Protein AF-A0A1C0U5S5-F1 (afdb_monomer)

Secondary structure (DSSP, 8-state):
--HHHHHHHHHHHHHHHHHHHHHHHHHHHHHHHHHHHHHHHHHHHHHHHHHHHHHHHTT--HHHHHHHH---HHHHHTT--

Solvent-accessible surface area (backbone atoms only — not comparable to full-atom values): 4565 Å² total; per-residue (Å²): 135,53,72,67,58,53,50,53,54,48,53,52,52,51,52,52,50,50,53,50,51,52,53,50,52,51,50,49,55,53,49,50,55,53,48,51,56,52,48,51,56,51,48,52,54,51,48,31,51,53,52,40,50,56,40,48,75,75,67,48,54,68,71,59,42,28,73,73,47,72,49,50,71,69,60,55,55,71,69,74,118

Foldseek 3Di:
DDPVVVVVVVVVVVVVVVVVVVVVVVVVVVVVVVVVVVVVVVVLVVVLVVQLVVCVVVPHDPVVSCVVSVDDPVRVVVVVD

Structure (mmCIF, N/CA/C/O backbone):
data_AF-A0A1C0U5S5-F1
#
_entry.id   AF-A0A1C0U5S5-F1
#
loop_
_atom_site.group_PDB
_atom_site.id
_atom_site.type_symbol
_atom_site.label_atom_id
_atom_site.label_alt_id
_atom_site.label_comp_id
_atom_site.label_asym_id
_atom_site.label_entity_id
_atom_site.label_seq_id
_atom_site.pdbx_PDB_ins_code
_atom_site.Cartn_x
_atom_site.Cartn_y
_atom_site.Cartn_z
_atom_site.occupancy
_atom_site.B_iso_or_equiv
_atom_site.auth_seq_id
_atom_site.auth_comp_id
_atom_site.auth_asym_id
_atom_site.auth_atom_id
_atom_site.pdbx_PDB_model_num
ATOM 1 N N . MET A 1 1 ? 27.957 4.454 -46.173 1.00 71.00 1 MET A N 1
ATOM 2 C CA . MET A 1 1 ? 28.090 3.789 -44.858 1.00 71.00 1 MET A CA 1
ATOM 3 C C . MET A 1 1 ? 28.952 2.554 -45.017 1.00 71.00 1 MET A C 1
ATOM 5 O O . MET A 1 1 ? 28.778 1.845 -46.003 1.00 71.00 1 MET A O 1
ATOM 9 N N . THR A 1 2 ? 29.864 2.307 -44.080 1.00 93.94 2 THR A N 1
ATOM 10 C CA . THR A 1 2 ? 30.647 1.063 -44.033 1.00 93.94 2 THR A CA 1
ATOM 11 C C . THR A 1 2 ? 29.850 -0.051 -43.346 1.00 93.94 2 THR A C 1
ATOM 13 O O . THR A 1 2 ? 28.884 0.209 -42.627 1.00 93.94 2 THR A O 1
ATOM 16 N N . ILE A 1 3 ? 30.257 -1.306 -43.550 1.00 92.94 3 ILE A N 1
ATOM 17 C CA . ILE A 1 3 ? 29.656 -2.465 -42.869 1.00 92.94 3 ILE A CA 1
ATOM 18 C C . ILE A 1 3 ? 29.753 -2.303 -41.342 1.00 92.94 3 ILE A C 1
ATOM 20 O O . ILE A 1 3 ? 28.783 -2.578 -40.641 1.00 92.94 3 ILE A O 1
ATOM 24 N N . ALA A 1 4 ? 30.871 -1.769 -40.840 1.00 93.12 4 ALA A N 1
ATOM 25 C CA . ALA A 1 4 ? 31.073 -1.512 -39.415 1.00 93.12 4 ALA A CA 1
ATOM 26 C C . ALA A 1 4 ? 30.051 -0.508 -38.851 1.00 93.12 4 ALA A C 1
ATOM 28 O O . ALA A 1 4 ? 29.409 -0.792 -37.846 1.00 93.12 4 ALA A O 1
ATOM 29 N N . GLN A 1 5 ? 29.813 0.608 -39.551 1.00 93.75 5 GLN A N 1
ATOM 30 C CA . GLN A 1 5 ? 28.807 1.605 -39.152 1.00 93.75 5 GLN A CA 1
ATOM 31 C C . GLN A 1 5 ? 27.388 1.020 -39.124 1.00 93.75 5 GLN A C 1
ATOM 33 O O . GLN A 1 5 ? 26.584 1.363 -38.260 1.00 93.75 5 GLN A O 1
ATOM 38 N N . LYS A 1 6 ? 27.070 0.119 -40.063 1.00 93.19 6 LYS A N 1
ATOM 39 C CA . LYS A 1 6 ? 25.760 -0.541 -40.114 1.00 93.19 6 LYS A CA 1
ATOM 40 C C . LYS A 1 6 ? 25.560 -1.504 -38.940 1.00 93.19 6 LYS A C 1
ATOM 42 O O . LYS A 1 6 ? 24.460 -1.561 -38.396 1.00 93.19 6 LYS A O 1
ATOM 47 N N . LEU A 1 7 ? 26.605 -2.241 -38.559 1.00 95.31 7 LEU A N 1
ATOM 48 C CA . LEU A 1 7 ? 26.575 -3.142 -37.405 1.00 95.31 7 LEU A CA 1
ATOM 49 C C . LEU A 1 7 ? 26.448 -2.368 -36.089 1.00 95.31 7 LEU A C 1
ATOM 51 O O . LEU A 1 7 ? 25.598 -2.712 -35.278 1.00 95.31 7 LEU A O 1
ATOM 55 N N . GLU A 1 8 ? 27.219 -1.294 -35.910 1.00 94.94 8 GLU A N 1
ATOM 56 C CA . GLU A 1 8 ? 27.153 -0.445 -34.713 1.00 94.94 8 GLU A CA 1
ATOM 57 C C . GLU A 1 8 ? 25.767 0.192 -34.541 1.00 94.94 8 GLU A C 1
ATOM 59 O O . GLU A 1 8 ? 25.179 0.149 -33.461 1.00 94.94 8 GLU A O 1
ATOM 64 N N . HIS A 1 9 ? 25.205 0.733 -35.624 1.00 94.88 9 HIS A N 1
ATOM 65 C CA . HIS A 1 9 ? 23.868 1.315 -35.598 1.00 94.88 9 HIS A CA 1
ATOM 66 C C . HIS A 1 9 ? 22.797 0.278 -35.244 1.00 94.88 9 HIS A C 1
ATOM 68 O O . HIS A 1 9 ? 21.901 0.569 -34.454 1.00 94.88 9 HIS A O 1
ATOM 74 N N . LYS A 1 10 ? 22.900 -0.938 -35.799 1.00 95.38 10 LYS A N 1
ATOM 75 C CA . LYS A 1 10 ? 21.975 -2.031 -35.491 1.00 95.38 10 LYS A CA 1
ATOM 76 C C . LYS A 1 10 ? 22.087 -2.465 -34.027 1.00 95.38 10 LYS A C 1
ATOM 78 O O . LYS A 1 10 ? 21.070 -2.496 -33.348 1.00 95.38 10 LYS A O 1
ATOM 83 N N . ALA A 1 11 ? 23.30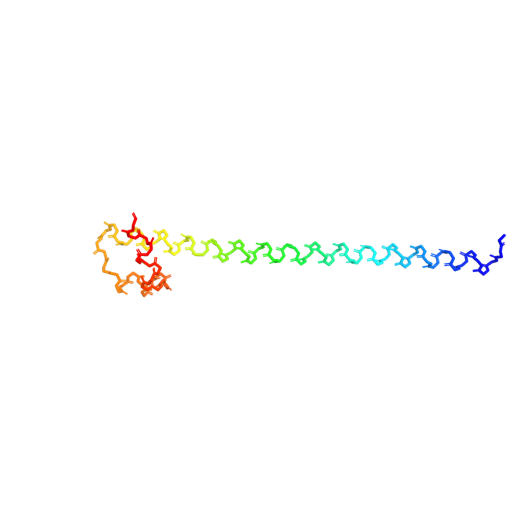2 -2.679 -33.525 1.00 96.44 11 ALA A N 1
ATOM 84 C CA . ALA A 1 11 ? 23.534 -3.048 -32.129 1.00 96.44 11 ALA A CA 1
ATOM 85 C C . ALA A 1 11 ? 23.017 -1.978 -31.153 1.00 96.44 11 ALA A C 1
ATOM 87 O O . ALA A 1 11 ? 22.409 -2.301 -30.137 1.00 96.44 11 ALA A O 1
ATOM 88 N N . ARG A 1 12 ? 23.195 -0.688 -31.475 1.00 96.75 12 ARG A N 1
ATOM 89 C CA . ARG A 1 12 ? 22.634 0.408 -30.672 1.00 96.75 12 ARG A CA 1
ATOM 90 C C . ARG A 1 12 ? 21.105 0.389 -30.673 1.00 96.75 12 ARG A C 1
ATOM 92 O O . ARG A 1 12 ? 20.508 0.635 -29.631 1.00 96.75 12 ARG A O 1
ATOM 99 N N . GLN A 1 13 ? 20.474 0.150 -31.822 1.00 96.56 13 GLN A N 1
ATOM 100 C CA . GLN A 1 13 ? 19.014 0.068 -31.898 1.00 96.56 13 GLN A CA 1
ATOM 101 C C . GLN A 1 13 ? 18.471 -1.122 -31.106 1.00 96.56 13 GLN A C 1
ATOM 103 O O . GLN A 1 13 ? 17.525 -0.942 -30.345 1.00 96.56 13 GLN A O 1
ATOM 108 N N . GLU A 1 14 ? 19.096 -2.291 -31.242 1.00 96.69 14 GLU A N 1
ATOM 109 C CA . GLU A 1 14 ? 18.728 -3.502 -30.502 1.00 96.69 14 GLU A CA 1
ATOM 110 C C . GLU A 1 14 ? 18.886 -3.283 -28.994 1.00 96.69 14 GLU A C 1
ATOM 112 O O . GLU A 1 14 ? 17.921 -3.453 -28.259 1.00 96.69 14 GLU A O 1
ATOM 117 N N . GLY A 1 15 ? 20.027 -2.756 -28.536 1.00 97.94 15 GLY A N 1
ATOM 118 C CA . GLY A 1 15 ? 20.238 -2.481 -27.111 1.00 97.94 15 GLY A CA 1
ATOM 119 C C . GL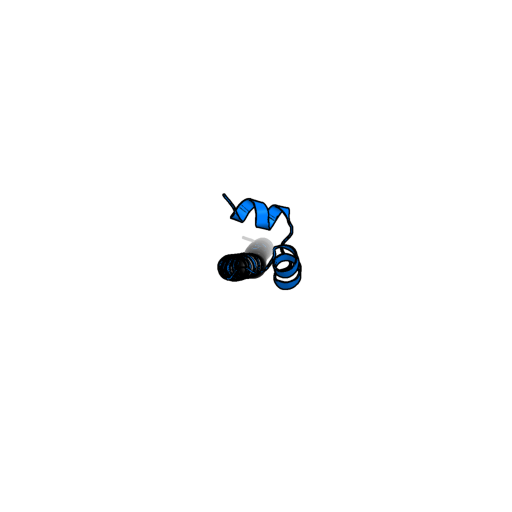Y A 1 15 ? 19.277 -1.436 -26.527 1.00 97.94 15 GLY A C 1
ATOM 120 O O . GLY A 1 15 ? 18.852 -1.560 -25.381 1.00 97.94 15 GLY A O 1
ATOM 121 N N . LEU A 1 16 ? 18.888 -0.414 -27.300 1.00 97.75 16 LEU A N 1
ATOM 122 C CA . LEU A 1 16 ? 17.865 0.548 -26.866 1.00 97.75 16 LEU A CA 1
ATOM 123 C C . LEU A 1 16 ? 16.478 -0.095 -26.779 1.00 97.75 16 LEU A C 1
ATOM 125 O O . LEU A 1 16 ? 15.718 0.217 -25.862 1.00 97.75 16 LEU A O 1
ATOM 129 N N . GLN A 1 17 ? 16.143 -0.965 -27.731 1.00 97.19 17 GLN A N 1
ATOM 130 C CA . GLN A 1 17 ? 14.868 -1.669 -27.750 1.00 97.19 17 GLN A CA 1
ATOM 131 C C . GLN A 1 17 ? 14.765 -2.663 -26.588 1.00 97.19 17 GLN A C 1
ATOM 133 O O . GLN A 1 17 ? 13.758 -2.653 -25.882 1.00 97.19 17 GLN A O 1
ATOM 138 N N . GLU A 1 18 ? 15.806 -3.463 -26.366 1.00 96.94 18 GLU A N 1
ATOM 139 C CA . GLU A 1 18 ? 15.899 -4.412 -25.253 1.00 96.94 18 GLU A CA 1
ATOM 140 C C . GLU A 1 18 ? 15.830 -3.680 -23.913 1.00 96.94 18 GLU A C 1
ATOM 142 O O . GLU A 1 18 ? 14.951 -3.971 -23.106 1.00 96.94 18 GLU A O 1
ATOM 147 N N . GLY A 1 19 ? 16.650 -2.641 -23.716 1.00 98.12 19 GLY A N 1
ATOM 148 C CA . GLY A 1 19 ? 16.641 -1.866 -22.475 1.00 98.12 19 GLY A CA 1
ATOM 149 C C . GLY A 1 19 ? 15.295 -1.187 -22.192 1.00 98.12 19 GLY A C 1
ATOM 150 O O . GLY A 1 19 ? 14.856 -1.131 -21.043 1.00 98.12 19 GLY A O 1
ATOM 151 N N . PHE A 1 20 ? 14.598 -0.699 -23.225 1.00 98.06 20 PHE A N 1
ATOM 152 C CA . PHE A 1 20 ? 13.246 -0.159 -23.059 1.00 98.06 20 PHE A CA 1
ATOM 153 C C . PHE A 1 20 ? 12.241 -1.251 -22.680 1.00 98.06 20 PHE A C 1
ATOM 155 O O . PHE A 1 20 ? 11.403 -1.036 -21.805 1.00 98.06 20 PHE A O 1
ATOM 162 N N . GLN A 1 21 ? 12.314 -2.412 -23.330 1.00 97.62 21 GLN A N 1
ATOM 163 C CA . GLN A 1 21 ? 11.406 -3.524 -23.076 1.00 97.62 21 GLN A CA 1
ATOM 164 C C . GLN A 1 21 ? 11.586 -4.090 -21.663 1.00 97.62 21 GLN A C 1
ATOM 166 O O . GLN A 1 21 ? 10.592 -4.268 -20.956 1.00 97.62 21 GLN A O 1
ATOM 171 N N . GLU A 1 22 ? 12.830 -4.308 -21.236 1.00 97.38 22 GLU A N 1
ATOM 172 C CA . GLU A 1 22 ? 13.165 -4.755 -19.882 1.00 97.38 22 GLU A CA 1
ATOM 173 C C . GLU A 1 22 ? 12.702 -3.734 -18.842 1.00 97.38 22 GLU A C 1
ATOM 175 O O . GLU A 1 22 ? 11.923 -4.072 -17.951 1.00 97.38 22 GLU A O 1
ATOM 180 N N . GLY A 1 23 ? 13.072 -2.459 -19.007 1.00 98.38 23 GLY A N 1
ATOM 181 C CA . GLY A 1 23 ? 12.681 -1.405 -18.070 1.00 98.38 23 GLY A CA 1
ATOM 182 C C . GLY A 1 23 ? 11.163 -1.221 -17.967 1.00 98.38 23 GLY A C 1
ATOM 183 O O . GLY A 1 23 ? 10.629 -1.012 -16.876 1.00 98.38 23 GLY A O 1
ATOM 184 N N . PHE A 1 24 ? 10.440 -1.340 -19.084 1.00 98.25 24 PHE A N 1
ATOM 185 C CA . PHE A 1 24 ? 8.978 -1.288 -19.083 1.00 98.25 24 PHE A CA 1
ATOM 186 C C . PHE A 1 24 ? 8.366 -2.486 -18.346 1.00 98.25 24 PHE A C 1
ATOM 188 O O . PHE A 1 24 ? 7.445 -2.313 -17.544 1.00 98.25 24 PHE A O 1
ATOM 195 N N . GLN A 1 25 ? 8.879 -3.693 -18.592 1.00 98.00 25 GLN A N 1
ATOM 196 C CA . GLN A 1 25 ? 8.377 -4.912 -17.963 1.00 98.00 25 GLN A CA 1
ATOM 197 C C . GLN A 1 25 ? 8.642 -4.924 -16.453 1.00 98.00 25 GLN A C 1
ATOM 199 O O . GLN A 1 25 ? 7.733 -5.235 -15.680 1.00 98.00 25 GLN A O 1
ATOM 204 N N . GLU A 1 26 ? 9.844 -4.536 -16.026 1.00 97.75 26 GLU A N 1
ATOM 205 C CA . GLU A 1 26 ? 10.187 -4.393 -14.609 1.00 97.75 26 GLU A CA 1
ATOM 206 C C . GLU A 1 26 ? 9.311 -3.341 -13.926 1.00 97.75 26 GLU A C 1
ATOM 208 O O . GLU A 1 26 ? 8.741 -3.601 -12.863 1.00 97.75 26 GLU A O 1
ATOM 213 N N . GLY A 1 27 ? 9.134 -2.177 -14.559 1.00 98.50 27 GLY A N 1
ATOM 214 C CA . GLY A 1 27 ? 8.292 -1.105 -14.031 1.00 98.50 27 GLY A CA 1
ATOM 215 C C . GLY A 1 27 ? 6.835 -1.533 -13.845 1.00 98.50 27 GLY A C 1
ATOM 216 O O . GLY A 1 27 ? 6.223 -1.217 -12.820 1.00 98.50 27 GLY A O 1
ATOM 217 N N . LEU A 1 28 ? 6.284 -2.294 -14.796 1.00 98.44 28 LEU A N 1
ATOM 218 C CA . LEU A 1 28 ? 4.923 -2.819 -14.705 1.00 98.44 28 LEU A CA 1
ATOM 219 C C . LEU A 1 28 ? 4.781 -3.823 -13.552 1.00 98.44 28 LEU A C 1
ATOM 221 O O . LEU A 1 28 ? 3.881 -3.674 -12.726 1.00 98.44 28 LEU A O 1
ATOM 225 N N . GLN A 1 29 ? 5.697 -4.793 -13.452 1.00 98.00 29 GLN A N 1
ATOM 226 C CA . GLN A 1 29 ? 5.678 -5.803 -12.386 1.00 98.00 29 GLN A CA 1
ATOM 227 C C . GLN A 1 29 ? 5.845 -5.179 -10.999 1.00 98.00 29 GLN A C 1
ATOM 229 O O . GLN A 1 29 ? 5.147 -5.542 -10.047 1.00 98.00 29 GLN A O 1
ATOM 234 N N . GLU A 1 30 ? 6.766 -4.224 -10.857 1.00 98.06 30 GLU A N 1
ATOM 235 C CA . GLU A 1 30 ? 6.985 -3.554 -9.581 1.00 98.06 30 GLU A CA 1
ATOM 236 C C . GLU A 1 30 ? 5.774 -2.692 -9.196 1.00 98.06 30 GLU A C 1
ATOM 238 O O . GLU A 1 30 ? 5.363 -2.679 -8.030 1.00 98.06 30 GLU A O 1
ATOM 243 N N . GLY A 1 31 ? 5.174 -2.010 -10.176 1.00 98.56 31 GLY A N 1
ATOM 244 C CA . GLY A 1 31 ? 3.954 -1.227 -10.008 1.00 98.56 31 GLY A CA 1
ATOM 245 C C . GLY A 1 31 ? 2.776 -2.077 -9.534 1.00 98.56 31 GLY A C 1
ATOM 246 O O . GLY A 1 31 ? 2.133 -1.727 -8.542 1.00 98.56 31 GLY A O 1
ATOM 247 N N . GLU A 1 32 ? 2.539 -3.216 -10.183 1.00 98.50 32 GLU A N 1
ATOM 248 C CA . GLU A 1 32 ? 1.484 -4.167 -9.823 1.00 98.50 32 GLU A CA 1
ATOM 249 C C . GLU A 1 32 ? 1.680 -4.702 -8.400 1.00 98.50 32 GLU A C 1
ATOM 251 O O . GLU A 1 32 ? 0.804 -4.543 -7.547 1.00 98.50 32 GLU A O 1
ATOM 256 N N . LYS A 1 33 ? 2.880 -5.203 -8.084 1.00 98.12 33 LYS A N 1
ATOM 257 C CA . LYS A 1 33 ? 3.217 -5.737 -6.756 1.00 98.12 33 LYS A CA 1
ATOM 258 C C . LYS A 1 33 ? 3.090 -4.692 -5.646 1.00 98.12 33 LYS A C 1
ATOM 260 O O . LYS A 1 33 ? 2.635 -4.995 -4.539 1.00 98.12 33 LYS A O 1
ATOM 265 N N . LYS A 1 34 ? 3.513 -3.447 -5.899 1.00 98.06 34 LYS A N 1
ATOM 266 C CA . LYS A 1 34 ? 3.336 -2.331 -4.953 1.00 98.06 34 LYS A CA 1
ATOM 267 C C . LYS A 1 34 ? 1.855 -1.990 -4.782 1.00 98.06 34 LYS A C 1
ATOM 269 O O . LYS A 1 34 ? 1.424 -1.724 -3.657 1.00 98.06 34 LYS A O 1
ATOM 274 N N . GLY A 1 35 ? 1.095 -1.992 -5.876 1.00 98.50 35 GLY A N 1
ATOM 275 C CA . GLY A 1 35 ? -0.342 -1.741 -5.896 1.00 98.50 35 GLY A CA 1
ATOM 276 C C . GLY A 1 35 ? -1.113 -2.758 -5.062 1.00 98.50 35 GLY A C 1
ATOM 277 O O . GLY A 1 35 ? -1.842 -2.362 -4.152 1.00 98.50 35 GLY A O 1
ATOM 278 N N . GLU A 1 36 ? -0.880 -4.045 -5.308 1.00 98.44 36 GLU A N 1
ATOM 279 C CA . GLU A 1 36 ? -1.505 -5.161 -4.597 1.00 98.44 36 GLU A CA 1
ATOM 280 C C . GLU A 1 36 ? -1.225 -5.091 -3.092 1.00 98.44 36 GLU A C 1
ATOM 282 O O . GLU A 1 36 ? -2.158 -4.976 -2.298 1.00 98.44 36 GLU A O 1
ATOM 287 N N . ARG A 1 37 ? 0.051 -4.994 -2.686 1.00 98.00 37 ARG A N 1
ATOM 288 C CA . ARG A 1 37 ? 0.435 -4.877 -1.264 1.00 98.00 37 ARG A CA 1
ATOM 289 C C . ARG A 1 37 ? -0.193 -3.670 -0.574 1.00 98.00 37 ARG A C 1
ATOM 291 O O . ARG A 1 37 ? -0.558 -3.727 0.600 1.00 98.00 37 ARG A O 1
ATOM 298 N N . LYS A 1 38 ? -0.280 -2.531 -1.269 1.00 97.75 38 LYS A N 1
ATOM 299 C CA . LYS A 1 38 ? -0.914 -1.321 -0.726 1.00 97.75 38 LYS A CA 1
ATOM 300 C C . LYS A 1 38 ? -2.428 -1.498 -0.620 1.00 97.75 38 LYS A C 1
ATOM 302 O O . LYS A 1 38 ? -3.019 -0.987 0.331 1.00 97.75 38 LYS A O 1
ATOM 307 N N . GLY A 1 39 ? -3.040 -2.180 -1.585 1.00 98.31 39 GLY A N 1
ATOM 308 C CA . GLY A 1 39 ? -4.457 -2.529 -1.594 1.00 98.31 39 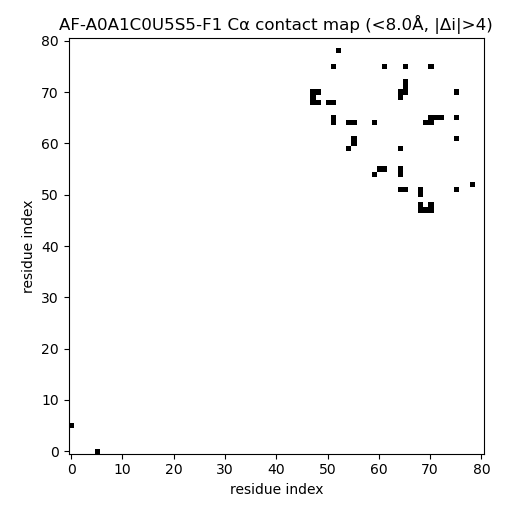GLY A CA 1
ATOM 309 C C . GLY A 1 39 ? -4.817 -3.442 -0.430 1.00 98.31 39 GLY A C 1
ATOM 310 O O . GLY A 1 39 ? -5.687 -3.084 0.360 1.00 98.31 39 GLY A O 1
ATOM 311 N N . GLU A 1 40 ? -4.086 -4.542 -0.271 1.00 98.12 40 GLU A N 1
ATOM 312 C CA . GLU A 1 40 ? -4.251 -5.526 0.801 1.00 98.12 40 GLU A CA 1
ATOM 313 C C . GLU A 1 40 ? -4.147 -4.869 2.182 1.00 98.12 40 GLU A C 1
ATOM 315 O O . GLU A 1 40 ? -5.123 -4.861 2.926 1.00 98.12 40 GLU A O 1
ATOM 320 N N . ARG A 1 41 ? -3.045 -4.162 2.475 1.00 96.25 41 ARG A N 1
ATOM 321 C CA . ARG A 1 41 ? -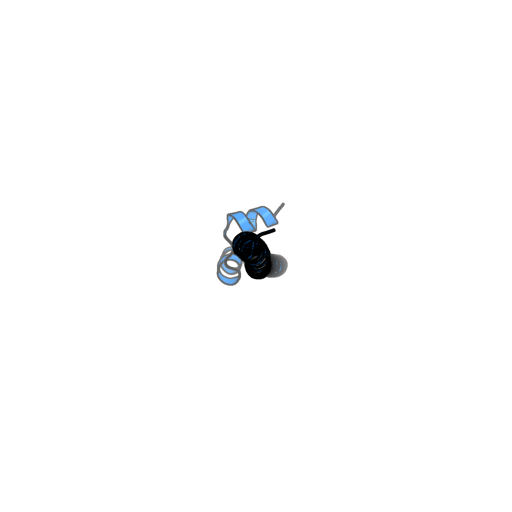2.863 -3.458 3.762 1.00 96.25 41 ARG A CA 1
ATOM 322 C C . ARG A 1 41 ? -3.977 -2.457 4.064 1.00 96.25 41 ARG A C 1
ATOM 324 O O . ARG A 1 41 ? -4.416 -2.320 5.205 1.00 96.25 41 ARG A O 1
ATOM 331 N N . LYS A 1 42 ? -4.430 -1.707 3.052 1.00 96.31 42 LYS A N 1
ATOM 332 C CA . LYS A 1 42 ? -5.555 -0.772 3.214 1.00 96.31 42 LYS A CA 1
ATOM 333 C C . LYS A 1 42 ? -6.867 -1.516 3.452 1.00 96.31 42 LYS A C 1
ATOM 335 O O . LYS A 1 42 ? -7.688 -1.033 4.228 1.00 96.31 42 LYS A O 1
ATOM 340 N N . GLY A 1 43 ? -7.075 -2.638 2.771 1.00 97.00 43 GLY A N 1
ATOM 341 C CA . GLY A 1 43 ? -8.242 -3.501 2.917 1.00 97.00 43 GLY A CA 1
ATOM 342 C C . GLY A 1 43 ? -8.323 -4.105 4.313 1.00 97.00 43 GLY A C 1
ATOM 343 O O . GLY A 1 43 ? -9.340 -3.930 4.980 1.00 97.00 43 GLY A O 1
ATOM 344 N N . GLU A 1 44 ? -7.233 -4.712 4.781 1.00 95.81 44 GLU A N 1
ATOM 345 C CA . GLU A 1 44 ? -7.096 -5.260 6.132 1.00 95.81 44 GLU A CA 1
ATOM 346 C C . GLU A 1 44 ? -7.365 -4.193 7.189 1.00 95.81 44 GLU A C 1
ATOM 348 O O . GLU A 1 44 ? -8.250 -4.367 8.023 1.00 95.81 44 GLU A O 1
ATOM 353 N N . LYS A 1 45 ? -6.704 -3.028 7.098 1.00 93.31 45 LYS A N 1
ATOM 354 C CA . LYS A 1 45 ? -6.928 -1.935 8.054 1.00 93.31 45 LYS A CA 1
ATOM 355 C C . LYS A 1 45 ? -8.389 -1.478 8.074 1.00 93.31 45 LYS A C 1
ATOM 357 O O . LYS A 1 45 ? -8.971 -1.315 9.143 1.00 93.31 45 LYS A O 1
ATOM 362 N N . LYS A 1 46 ? -9.014 -1.300 6.904 1.00 94.88 46 LYS A N 1
ATOM 363 C CA . LYS A 1 46 ? -10.444 -0.956 6.812 1.00 94.88 46 LYS A CA 1
ATOM 364 C C . LYS A 1 46 ? -11.338 -2.054 7.386 1.00 94.88 46 LYS A C 1
ATOM 366 O O . LYS A 1 46 ? -12.366 -1.739 7.977 1.00 94.88 46 LYS A O 1
ATOM 371 N N . ALA A 1 4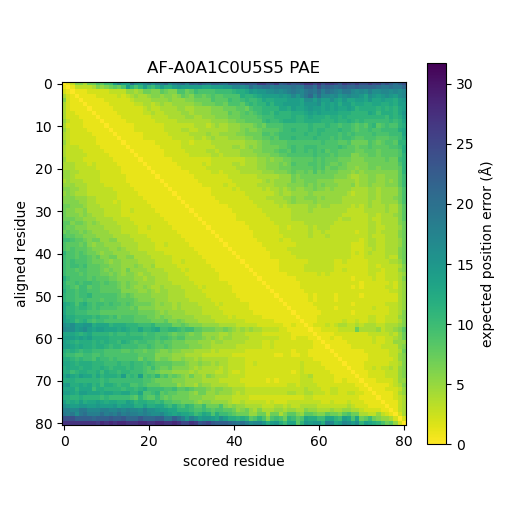7 ? -10.997 -3.325 7.192 1.00 95.69 47 ALA A N 1
ATOM 372 C CA . ALA A 1 47 ? -11.746 -4.441 7.754 1.00 95.69 47 ALA A CA 1
ATOM 373 C C . ALA A 1 47 ? -11.653 -4.458 9.284 1.00 95.69 47 ALA A C 1
ATOM 375 O O . ALA A 1 47 ? -12.699 -4.497 9.929 1.00 95.69 47 ALA A O 1
ATOM 376 N N . SER A 1 48 ? -10.452 -4.320 9.853 1.00 95.19 48 SER A N 1
ATOM 377 C CA . SER A 1 48 ? -10.255 -4.225 11.304 1.00 95.19 48 SER A CA 1
ATOM 378 C C . SER A 1 48 ? -11.043 -3.068 11.915 1.00 95.19 48 SER A C 1
ATOM 380 O O . SER A 1 48 ? -11.720 -3.270 12.918 1.00 95.19 48 SER A O 1
ATOM 382 N N . LEU A 1 49 ? -11.036 -1.887 11.283 1.00 94.19 49 LEU A N 1
ATOM 383 C CA . LEU A 1 49 ? -11.814 -0.728 11.743 1.00 94.19 49 LEU A CA 1
ATOM 384 C C . LEU A 1 49 ? -13.329 -0.982 11.698 1.00 94.19 49 LEU A C 1
ATOM 386 O O . LEU A 1 49 ? -14.031 -0.675 12.657 1.00 94.19 49 LEU A O 1
ATOM 390 N N . ARG A 1 50 ? -13.846 -1.586 10.617 1.00 94.81 50 ARG A N 1
ATOM 391 C CA . ARG A 1 50 ? -15.276 -1.939 10.522 1.00 94.81 50 ARG A CA 1
ATOM 392 C C . ARG A 1 50 ? -15.692 -2.939 11.596 1.00 94.81 50 ARG A C 1
ATOM 394 O O . ARG A 1 50 ? -16.751 -2.776 12.192 1.00 94.81 50 ARG A O 1
ATOM 401 N N . ILE A 1 51 ? -14.868 -3.959 11.836 1.00 95.31 51 ILE A N 1
ATOM 402 C CA . ILE A 1 51 ? -15.123 -4.956 12.881 1.00 95.31 51 ILE A CA 1
ATOM 403 C C . ILE A 1 51 ? -15.098 -4.276 14.252 1.00 95.31 51 ILE A C 1
ATOM 405 O O . ILE A 1 51 ? -16.004 -4.491 15.047 1.00 95.31 51 ILE A O 1
ATOM 409 N N . ALA A 1 52 ? -14.109 -3.420 14.514 1.00 95.38 52 ALA A N 1
ATOM 410 C CA . ALA A 1 52 ? -14.015 -2.689 15.771 1.00 95.38 52 ALA A CA 1
ATOM 411 C C . ALA A 1 52 ? -15.240 -1.808 16.033 1.00 95.38 52 ALA A C 1
ATOM 413 O O . ALA A 1 52 ? -15.773 -1.853 17.136 1.00 95.38 52 ALA A O 1
ATOM 414 N N . SER A 1 53 ? -15.718 -1.081 15.017 1.00 93.50 53 SER A N 1
ATOM 415 C CA . SER A 1 53 ? -16.935 -0.267 15.114 1.00 93.50 53 SER A CA 1
ATOM 416 C C . SER A 1 53 ? -18.129 -1.133 15.499 1.00 93.50 53 SER A C 1
ATOM 418 O O . SER A 1 53 ? -18.760 -0.882 16.516 1.00 93.50 53 SER A O 1
ATOM 420 N N . ALA A 1 54 ? -18.362 -2.222 14.760 1.00 94.81 54 ALA A N 1
ATOM 421 C CA 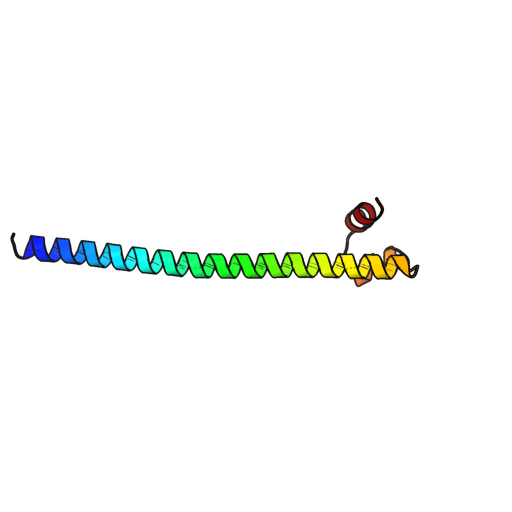. ALA A 1 54 ? -19.484 -3.116 15.024 1.00 94.81 54 ALA A CA 1
ATOM 422 C C . ALA A 1 54 ? -19.431 -3.739 16.430 1.00 94.81 54 ALA A C 1
ATOM 424 O O . ALA A 1 54 ? -20.467 -3.902 17.065 1.00 94.81 54 ALA A O 1
ATOM 425 N N . LEU A 1 55 ? -18.236 -4.081 16.929 1.00 94.81 55 LEU A N 1
ATOM 426 C CA . LEU A 1 55 ? -18.067 -4.618 18.281 1.00 94.81 55 LEU A CA 1
ATOM 427 C C . LEU A 1 55 ? -18.363 -3.565 19.361 1.00 94.81 55 LEU A C 1
ATOM 429 O O . LEU A 1 55 ? -18.991 -3.889 20.367 1.00 94.81 55 LEU A O 1
ATOM 433 N N . ILE A 1 56 ? -17.932 -2.318 19.160 1.00 92.94 56 ILE A N 1
ATOM 434 C CA . ILE A 1 56 ? -18.220 -1.212 20.083 1.00 92.94 56 ILE A CA 1
ATOM 435 C C . ILE A 1 56 ? -19.723 -0.904 20.091 1.00 92.94 56 ILE A C 1
ATOM 437 O O . ILE A 1 56 ? -20.295 -0.742 21.168 1.00 92.94 56 ILE A O 1
ATOM 441 N N . ASP A 1 57 ? -20.370 -0.902 18.922 1.00 93.25 57 ASP A N 1
ATOM 442 C CA . ASP A 1 57 ? -21.803 -0.613 18.773 1.00 93.25 57 ASP A CA 1
ATOM 443 C C . ASP A 1 57 ? -22.686 -1.617 19.530 1.00 93.25 57 ASP A C 1
ATOM 445 O O . ASP A 1 57 ? -23.725 -1.251 20.078 1.00 93.25 57 ASP A O 1
ATOM 449 N N . ILE A 1 58 ? -22.260 -2.883 19.613 1.00 95.44 58 ILE A N 1
ATOM 450 C CA . ILE A 1 58 ? -22.953 -3.923 20.394 1.00 95.44 58 ILE A CA 1
ATOM 451 C C . ILE A 1 58 ? -22.499 -3.984 21.865 1.00 95.44 58 ILE A C 1
ATOM 453 O O . ILE A 1 58 ? -22.896 -4.892 22.595 1.00 95.44 58 ILE A O 1
ATOM 457 N N . GLY A 1 59 ? -21.669 -3.037 22.3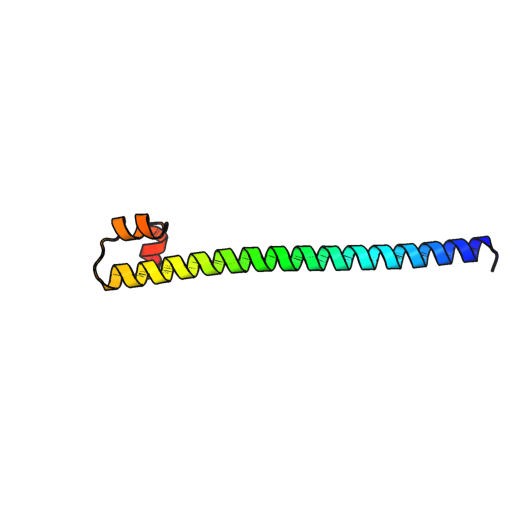13 1.00 93.19 59 GLY A N 1
ATOM 458 C CA . GLY A 1 59 ? -21.262 -2.885 23.711 1.00 93.19 59 GLY A CA 1
ATOM 459 C C . GLY A 1 59 ? -20.090 -3.761 24.164 1.00 93.19 59 GLY A C 1
ATOM 460 O O . GLY A 1 59 ? -19.916 -3.948 25.369 1.00 93.19 59 GLY A O 1
ATOM 461 N N . ILE A 1 60 ? -19.277 -4.303 23.248 1.00 95.62 60 ILE A N 1
ATOM 462 C CA . ILE A 1 60 ? -18.047 -5.023 23.619 1.00 95.62 60 ILE A CA 1
ATOM 463 C C . ILE A 1 60 ? -17.008 -4.034 24.150 1.00 95.62 60 ILE A C 1
ATOM 465 O O . ILE A 1 60 ? -16.789 -2.955 23.597 1.00 95.62 60 ILE A O 1
ATOM 469 N N . ASP A 1 61 ? -16.324 -4.420 25.227 1.00 94.12 61 ASP A N 1
ATOM 470 C CA . ASP A 1 61 ? -15.314 -3.583 25.855 1.00 94.12 61 ASP A CA 1
ATOM 471 C C . ASP A 1 61 ? -14.091 -3.369 24.946 1.00 94.12 61 ASP A C 1
ATOM 473 O O . ASP A 1 61 ? -13.625 -4.267 24.235 1.00 94.12 61 ASP A O 1
ATOM 477 N N . ARG A 1 62 ? -13.508 -2.168 25.019 1.00 91.38 62 ARG A N 1
ATOM 478 C CA . ARG A 1 62 ? -12.375 -1.764 24.171 1.00 91.38 62 ARG A CA 1
ATOM 479 C C . ARG A 1 62 ? -11.178 -2.713 24.266 1.00 91.38 62 ARG A C 1
ATOM 481 O O . ARG A 1 62 ? -10.507 -2.934 23.263 1.00 91.38 62 ARG A O 1
ATOM 488 N N . LYS A 1 63 ? -10.917 -3.323 25.428 1.00 95.00 63 LYS A N 1
ATOM 489 C CA . LYS A 1 63 ? -9.784 -4.245 25.602 1.00 95.00 63 LYS A CA 1
ATOM 490 C C . LYS A 1 63 ? -9.992 -5.533 24.800 1.00 95.00 63 LYS A C 1
ATOM 492 O O . LYS A 1 63 ? -9.039 -6.029 24.197 1.00 95.00 63 LYS A O 1
ATOM 497 N N . THR A 1 64 ? -11.214 -6.055 24.753 1.00 94.94 64 THR A N 1
ATOM 498 C CA . THR A 1 64 ? -11.576 -7.201 23.904 1.00 94.94 64 THR A CA 1
ATOM 499 C C . THR A 1 64 ? -11.554 -6.837 22.419 1.00 94.94 64 THR A C 1
ATOM 501 O O . THR A 1 64 ? -11.024 -7.607 21.611 1.00 94.94 64 THR A O 1
ATOM 504 N N . VAL A 1 65 ? -12.026 -5.642 22.051 1.00 95.06 65 VAL A N 1
ATOM 505 C CA . VAL A 1 65 ? -11.954 -5.141 20.666 1.00 95.06 65 VAL A CA 1
ATOM 506 C C . VAL A 1 65 ? -10.509 -5.060 20.172 1.00 95.06 65 VAL A C 1
ATOM 508 O O . VAL A 1 65 ? -10.210 -5.586 19.099 1.00 95.06 65 VAL A O 1
ATOM 511 N N . MET A 1 66 ? -9.593 -4.493 20.964 1.00 94.94 66 MET A N 1
ATOM 512 C CA . MET A 1 66 ? -8.163 -4.413 20.621 1.00 94.94 66 MET A CA 1
ATOM 513 C C . MET A 1 66 ? -7.556 -5.799 20.383 1.00 94.94 66 MET A C 1
ATOM 515 O O . MET A 1 66 ? -6.884 -6.022 19.379 1.00 94.94 66 MET A O 1
ATOM 519 N N . LYS A 1 67 ? -7.836 -6.762 21.271 1.00 95.12 67 LYS A N 1
ATOM 520 C CA . LYS A 1 67 ? -7.346 -8.144 21.128 1.00 95.12 67 LYS A CA 1
ATOM 521 C C . LYS A 1 67 ? -7.880 -8.846 19.880 1.00 95.12 67 LYS A C 1
ATOM 523 O O . LYS A 1 67 ? -7.168 -9.660 19.306 1.00 95.12 67 LYS A O 1
ATOM 528 N N . THR A 1 68 ? -9.117 -8.553 19.484 1.00 93.00 68 THR A N 1
ATOM 529 C CA . THR A 1 68 ? -9.790 -9.232 18.363 1.00 93.00 68 THR A CA 1
ATOM 530 C C . THR A 1 68 ? -9.401 -8.634 17.013 1.00 93.00 68 THR A C 1
ATOM 532 O O . THR A 1 68 ? -9.261 -9.353 16.031 1.00 93.00 68 THR A O 1
ATOM 535 N N . THR A 1 69 ? -9.224 -7.314 16.955 1.00 93.56 69 THR A N 1
ATOM 536 C CA . THR A 1 69 ? -9.006 -6.569 15.702 1.00 93.56 69 THR A CA 1
ATOM 537 C C . THR A 1 69 ? -7.542 -6.225 15.439 1.00 93.56 69 THR A C 1
ATOM 539 O O . THR A 1 69 ? -7.204 -5.810 14.329 1.00 93.56 69 THR A O 1
ATOM 542 N N . GLY A 1 70 ? -6.681 -6.379 16.451 1.00 94.19 70 GLY A N 1
ATOM 543 C CA . GLY A 1 70 ? -5.271 -5.992 16.404 1.00 94.19 70 GLY A CA 1
ATOM 544 C C . GLY A 1 70 ? -5.037 -4.479 16.445 1.00 94.19 70 GLY A C 1
ATOM 545 O O . GLY A 1 70 ? -3.898 -4.045 16.297 1.00 94.19 70 GLY A O 1
ATOM 546 N N . LEU A 1 71 ? -6.090 -3.677 16.632 1.00 94.44 71 LEU A N 1
ATOM 547 C CA . LEU A 1 71 ? -5.988 -2.223 16.710 1.00 94.44 71 LEU A CA 1
ATOM 548 C C . LEU A 1 71 ? -5.385 -1.779 18.042 1.00 94.44 71 LEU A C 1
ATOM 550 O O . LEU A 1 71 ? -5.651 -2.348 19.106 1.00 94.44 71 LEU A O 1
ATOM 554 N N . SER A 1 72 ? -4.594 -0.715 17.974 1.00 93.69 72 SER A N 1
ATOM 555 C CA . SER A 1 72 ? -4.066 -0.038 19.154 1.00 93.69 72 SER A CA 1
ATOM 556 C C . SER A 1 72 ? -5.130 0.824 19.839 1.00 93.69 72 SER A C 1
ATOM 558 O O . SER A 1 72 ? -6.147 1.190 19.249 1.00 93.69 72 SER A O 1
ATOM 560 N N . GLN A 1 73 ? -4.873 1.199 21.093 1.00 90.88 73 GLN A N 1
ATOM 561 C CA . GLN A 1 73 ? -5.762 2.095 21.832 1.00 90.88 73 GLN A CA 1
ATOM 562 C C . GLN A 1 73 ? -5.927 3.443 21.114 1.00 90.88 73 GLN A C 1
ATOM 564 O O . GLN A 1 73 ? -7.050 3.908 20.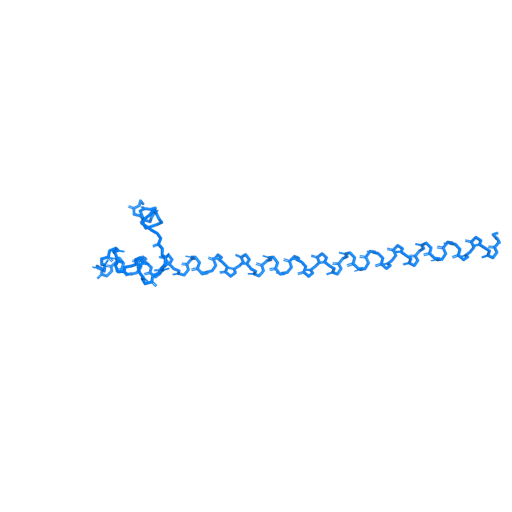959 1.00 90.88 73 GLN A O 1
ATOM 569 N N . SER A 1 74 ? -4.832 4.016 20.602 1.00 91.06 74 SER A N 1
ATOM 570 C CA . SER A 1 74 ? -4.873 5.281 19.857 1.00 91.06 74 SER A CA 1
ATOM 571 C C . SER A 1 74 ? -5.719 5.183 18.583 1.00 91.06 74 SER A C 1
ATOM 573 O O . SER A 1 74 ? -6.433 6.122 18.247 1.00 91.06 74 SER A O 1
ATOM 575 N N . GLU A 1 75 ? -5.690 4.042 17.887 1.00 91.19 75 GLU A N 1
ATOM 576 C CA . GLU A 1 75 ? -6.533 3.831 16.704 1.00 91.19 75 GLU A CA 1
ATOM 577 C C . GLU A 1 75 ? -8.019 3.744 17.053 1.00 91.19 75 GLU A C 1
ATOM 579 O O . GLU A 1 75 ? -8.838 4.237 16.286 1.00 91.19 75 GLU A O 1
ATOM 584 N N . LEU A 1 76 ? -8.372 3.162 18.202 1.00 89.69 76 LEU A N 1
ATOM 585 C CA . LEU A 1 76 ? -9.758 3.144 18.677 1.00 89.69 76 LEU A CA 1
ATOM 586 C C . LEU A 1 76 ? -10.225 4.508 19.200 1.00 89.69 76 LEU A C 1
ATOM 588 O O . LEU A 1 76 ? -11.403 4.829 19.082 1.00 89.69 76 LEU A O 1
ATOM 592 N N . GLU A 1 77 ? -9.331 5.308 19.781 1.00 87.75 77 GLU A N 1
ATOM 593 C CA . GLU A 1 77 ? -9.640 6.672 20.230 1.00 87.75 77 GLU A CA 1
ATOM 594 C C . GLU A 1 77 ? -9.944 7.590 19.041 1.00 87.75 77 GLU A C 1
ATOM 596 O O . GLU A 1 77 ? -10.916 8.333 19.090 1.00 87.75 77 GLU A O 1
ATOM 601 N N . GLN A 1 78 ? -9.209 7.451 17.933 1.00 84.81 78 GLN A N 1
ATOM 602 C CA . GLN A 1 78 ? -9.475 8.175 16.679 1.00 84.81 78 GLN A CA 1
ATOM 603 C C . GLN A 1 78 ? -10.799 7.785 15.997 1.00 84.81 78 GLN A C 1
ATOM 605 O O . GLN A 1 78 ? -11.215 8.457 15.059 1.00 84.81 78 GLN A O 1
ATOM 610 N N . MET A 1 79 ? -11.441 6.689 16.416 1.00 79.50 79 MET A N 1
ATOM 611 C CA . MET A 1 79 ? -12.774 6.300 15.936 1.00 79.50 79 MET A CA 1
ATOM 612 C C . MET A 1 79 ? -13.911 6.912 16.763 1.00 79.50 79 MET A C 1
ATOM 614 O O . MET A 1 79 ? -15.064 6.779 16.367 1.00 79.50 79 MET A O 1
ATOM 618 N N . ALA A 1 80 ? -13.610 7.477 17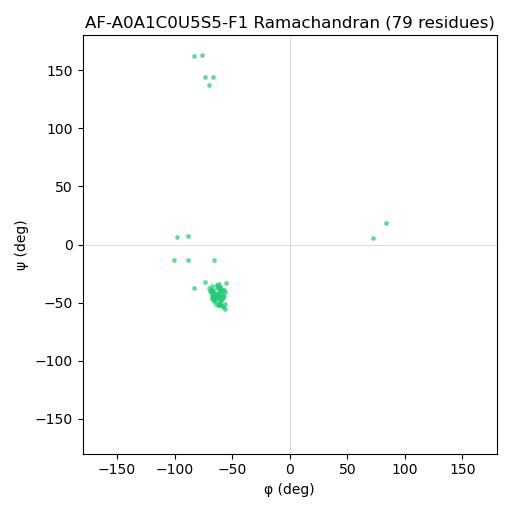.936 1.00 64.50 80 ALA A N 1
ATOM 619 C CA . ALA A 1 80 ? -14.605 7.941 18.902 1.00 64.50 80 ALA A CA 1
ATOM 620 C C . ALA A 1 80 ? -14.900 9.455 18.825 1.00 64.50 80 ALA A C 1
ATOM 622 O O . ALA A 1 80 ? -15.640 9.945 19.679 1.00 64.50 80 ALA A O 1
ATOM 623 N N . ASP A 1 81 ? -14.344 10.149 17.826 1.00 51.34 81 ASP A N 1
ATOM 624 C CA . ASP A 1 81 ? -14.718 11.507 17.393 1.00 51.34 81 ASP A CA 1
ATOM 625 C C . ASP A 1 81 ? -15.684 11.444 16.196 1.00 51.34 81 ASP A C 1
ATOM 627 O O . ASP A 1 81 ? -16.637 12.257 16.157 1.00 51.34 81 ASP A O 1
#

pLDDT: mean 93.97, std 7.13, range [51.34, 98.56]

Organism: NCBI:txid2805096

Sequence (81 aa):
MTIAQKLEHKARQEGLQEGFQEGFQEGLQEGEKKGERKGERKGEKKASLRIASALIDIGIDRKTVMKTTGLSQSELEQMAD

Mean predicted aligned error: 5.55 Å

Radius of gyration: 26.78 Å; Cα contacts (8 Å, |Δi|>4): 26; chains: 1; bounding box: 54×21×71 Å